Protein AF-A0A7S3MY25-F1 (afdb_monomer)

pLDDT: mean 78.66, std 10.84, range [49.53, 95.88]

Organism: NCBI:txid197538

Nearest PDB structures (foldseek):
  6grj-assembly1_D  TM=5.561E-01  e=9.122E+00  Aeromonas hydrophila

Secondary structure (DSSP, 8-state):
-----PPPP---------HHHHHHHHHHHHHHHHHHHHHHHHHHHHHHHHHHHHSHHHHHHHHHHHHH-S---TT---HHHHHHHHHHHHHHHHHHHHHHHHHHHHHHHHHHHHS--HHHHHHHHHHHHHHHHHHHHHHHHHHHHHHHHHHHHHHHHHHHHHHT-------

Structure (mmCIF, N/CA/C/O backbone):
data_AF-A0A7S3MY25-F1
#
_entry.id   AF-A0A7S3MY25-F1
#
loop_
_atom_site.group_PDB
_atom_site.id
_atom_site.type_symbol
_atom_site.label_atom_id
_atom_site.label_alt_id
_atom_site.label_comp_id
_atom_site.label_asym_id
_atom_site.label_entity_id
_atom_site.label_seq_id
_atom_site.pdbx_PDB_ins_code
_atom_site.Cartn_x
_atom_site.Cartn_y
_atom_site.Cartn_z
_atom_site.occupancy
_atom_site.B_iso_or_equiv
_atom_site.auth_seq_id
_atom_site.auth_comp_id
_atom_site.auth_asym_id
_atom_site.auth_atom_id
_atom_site.pdbx_PDB_model_num
ATOM 1 N N . LEU A 1 1 ? -23.457 23.327 77.981 1.00 55.47 1 LEU A N 1
ATOM 2 C CA . LEU A 1 1 ? -22.502 23.043 76.883 1.00 55.47 1 LEU A CA 1
ATOM 3 C C . LEU A 1 1 ? -23.203 22.212 75.812 1.00 55.47 1 LEU A C 1
ATOM 5 O O . LEU A 1 1 ? -23.581 21.081 76.081 1.00 55.47 1 LEU A O 1
ATOM 9 N N . LYS A 1 2 ? -23.469 22.800 74.640 1.00 55.97 2 LYS A N 1
ATOM 10 C CA . LYS A 1 2 ? -24.197 22.163 73.530 1.00 55.97 2 LYS A CA 1
ATOM 11 C C . LYS A 1 2 ? -23.159 21.516 72.607 1.00 55.97 2 LYS A C 1
ATOM 13 O O . LYS A 1 2 ? -22.484 22.216 71.861 1.00 55.97 2 LYS A O 1
ATOM 18 N N . ILE A 1 3 ? -22.964 20.204 72.735 1.00 57.56 3 ILE A N 1
ATOM 19 C CA . ILE A 1 3 ? -21.994 19.449 71.930 1.00 57.56 3 ILE A CA 1
ATOM 20 C C . ILE A 1 3 ? -22.567 19.323 70.515 1.00 57.56 3 ILE A C 1
ATOM 22 O O . ILE A 1 3 ? -23.496 18.551 70.276 1.00 57.56 3 ILE A O 1
ATOM 26 N N . SER A 1 4 ? -22.052 20.140 69.596 1.00 62.38 4 SER A N 1
ATOM 27 C CA . SER A 1 4 ? -22.399 20.105 68.175 1.00 62.38 4 SER A CA 1
ATOM 28 C C . SER A 1 4 ? -21.854 18.812 67.563 1.00 62.38 4 SER A C 1
ATOM 30 O O . SER A 1 4 ? -20.641 18.633 67.459 1.00 62.38 4 SER A O 1
ATOM 32 N N . ARG A 1 5 ? -22.741 17.871 67.215 1.00 64.31 5 ARG A N 1
ATOM 33 C CA . ARG A 1 5 ? -22.370 16.635 66.512 1.00 64.31 5 ARG A CA 1
ATOM 34 C C . ARG A 1 5 ? -22.090 16.982 65.051 1.00 64.31 5 ARG A C 1
ATOM 36 O O . ARG A 1 5 ? -23.016 17.320 64.319 1.00 64.31 5 ARG A O 1
ATOM 43 N N . MET A 1 6 ? -2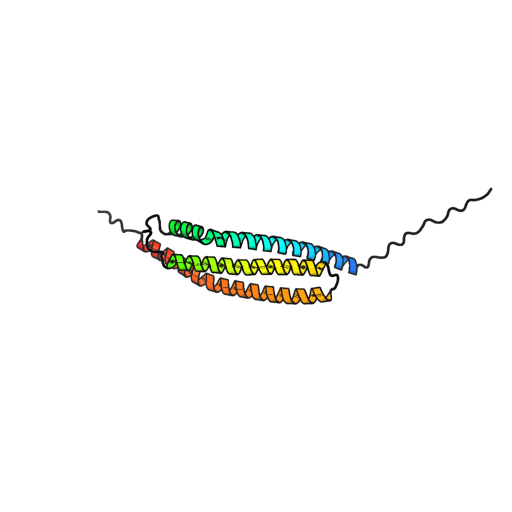0.825 16.912 64.640 1.00 67.38 6 MET A N 1
ATOM 44 C CA . MET A 1 6 ? -20.468 16.990 63.223 1.00 67.38 6 MET A CA 1
ATOM 45 C C . MET A 1 6 ? -21.064 15.790 62.468 1.00 67.38 6 MET A C 1
ATOM 47 O O . MET A 1 6 ? -21.028 14.673 62.994 1.00 67.38 6 MET A O 1
ATOM 51 N N . PRO A 1 7 ? -21.615 15.993 61.257 1.00 74.50 7 PRO A N 1
ATOM 52 C CA . PRO A 1 7 ? -22.073 14.891 60.424 1.00 74.50 7 PRO A CA 1
ATOM 53 C C . PRO A 1 7 ? -20.878 14.022 59.996 1.00 74.50 7 PRO A C 1
ATOM 55 O O . PRO A 1 7 ? -19.785 14.550 59.771 1.00 74.50 7 PRO A O 1
ATOM 58 N N . PRO A 1 8 ? -21.059 12.694 59.892 1.00 74.75 8 PRO A N 1
ATOM 59 C CA . PRO A 1 8 ? -19.992 11.804 59.464 1.00 74.75 8 PRO A CA 1
ATOM 60 C C . PRO A 1 8 ? -19.563 12.128 58.022 1.00 74.75 8 PRO A C 1
ATOM 62 O O . PRO A 1 8 ? -20.404 12.507 57.201 1.00 74.75 8 PRO A O 1
ATOM 65 N N . PRO A 1 9 ? -18.266 11.983 57.697 1.00 72.06 9 PRO A N 1
ATOM 66 C CA . PRO A 1 9 ? -17.758 12.242 56.358 1.00 72.06 9 PRO A CA 1
ATOM 67 C C . PRO A 1 9 ? -18.417 11.295 55.352 1.00 72.06 9 PRO A C 1
ATOM 69 O O . PRO A 1 9 ? -18.519 10.089 55.583 1.00 72.06 9 PRO A O 1
ATOM 72 N N . ALA A 1 10 ? -18.872 11.853 54.230 1.00 72.25 10 ALA A N 1
ATOM 73 C CA . ALA A 1 10 ? -19.463 11.089 53.143 1.00 72.25 10 ALA A CA 1
ATOM 74 C C . ALA A 1 10 ? -18.432 10.092 52.590 1.00 72.25 10 ALA A C 1
ATOM 76 O O . ALA A 1 10 ? -17.420 10.478 52.004 1.00 72.25 10 ALA A O 1
ATOM 77 N N . VAL A 1 11 ? -18.689 8.799 52.787 1.00 70.12 11 VAL A N 1
ATOM 78 C CA . VAL A 1 11 ? -17.883 7.722 52.210 1.00 70.12 11 VAL A CA 1
ATOM 79 C C . VAL A 1 11 ? -18.179 7.679 50.713 1.00 70.12 11 VAL A C 1
ATOM 81 O O . VAL A 1 11 ? -19.244 7.233 50.289 1.00 70.12 11 VAL A O 1
ATOM 84 N N . ILE A 1 12 ? -17.247 8.184 49.903 1.00 70.12 12 ILE A N 1
ATOM 85 C CA . ILE A 1 12 ? -17.321 8.118 48.442 1.00 70.12 12 ILE A CA 1
ATOM 86 C C . ILE A 1 12 ? -17.118 6.652 48.037 1.00 70.12 12 ILE A C 1
ATOM 88 O O . ILE A 1 12 ? -15.995 6.150 48.005 1.00 70.12 12 ILE A O 1
ATOM 92 N N . PHE A 1 13 ? -18.214 5.949 47.747 1.00 64.00 13 PHE A N 1
ATOM 93 C CA . PHE A 1 13 ? -18.180 4.619 47.142 1.00 64.00 13 PHE A CA 1
ATOM 94 C C . PHE A 1 13 ? -17.670 4.744 45.703 1.00 64.00 13 PHE A C 1
ATOM 96 O O . PHE A 1 13 ? -18.424 5.061 44.783 1.00 64.00 13 PHE A O 1
ATOM 103 N N . LEU A 1 14 ? -16.374 4.505 45.498 1.00 68.56 14 LEU A N 1
ATOM 104 C CA . LEU A 1 14 ? -15.846 4.265 44.160 1.00 68.56 14 LEU A CA 1
ATOM 105 C C . LEU A 1 14 ? -16.399 2.914 43.679 1.00 68.56 14 LEU A C 1
ATOM 107 O O . LEU A 1 14 ? -16.146 1.899 44.335 1.00 68.56 14 LEU A O 1
ATOM 111 N N . PRO A 1 15 ? -17.164 2.868 42.572 1.00 70.44 15 PRO A N 1
ATOM 112 C CA . PRO A 1 15 ? -17.660 1.607 42.045 1.00 70.44 15 PRO A CA 1
ATOM 113 C C . PRO A 1 15 ? -16.462 0.716 41.714 1.00 70.44 15 PRO A C 1
ATOM 115 O O . PRO A 1 15 ? -15.532 1.140 41.025 1.00 70.44 15 PRO A O 1
ATOM 118 N N . ALA A 1 16 ? -16.471 -0.513 42.232 1.00 72.19 16 ALA A N 1
ATOM 119 C CA . ALA A 1 16 ? -15.435 -1.492 41.949 1.00 72.19 16 ALA A CA 1
ATOM 120 C C . ALA A 1 16 ? -15.381 -1.734 40.432 1.00 72.19 16 ALA A C 1
ATOM 122 O O . ALA A 1 16 ? -16.297 -2.310 39.847 1.00 72.19 16 ALA A O 1
ATOM 123 N N . VAL A 1 17 ? -14.322 -1.249 39.784 1.00 70.31 17 VAL A N 1
ATOM 124 C CA . VAL A 1 17 ? -14.098 -1.465 38.353 1.00 70.31 17 VAL A CA 1
ATOM 125 C C . VAL A 1 17 ? -13.752 -2.935 38.155 1.00 70.31 17 VAL A C 1
ATOM 127 O O . VAL A 1 17 ? -12.708 -3.396 38.618 1.00 70.31 17 VAL A O 1
ATOM 130 N N . ASP A 1 18 ? -14.622 -3.673 37.464 1.00 80.38 18 ASP A N 1
ATOM 131 C CA . ASP A 1 18 ? -14.387 -5.080 37.149 1.00 80.38 18 ASP A CA 1
ATOM 132 C C . ASP A 1 18 ? -13.068 -5.211 36.348 1.00 80.38 18 ASP A C 1
ATOM 134 O O . ASP A 1 18 ? -12.905 -4.562 35.303 1.00 80.38 18 ASP A O 1
ATOM 138 N N . PRO A 1 19 ? -12.098 -6.036 36.787 1.00 78.19 19 PRO A N 1
ATOM 139 C CA . PRO A 1 19 ? -10.832 -6.235 36.079 1.00 78.19 19 PRO A CA 1
ATOM 140 C C . PRO A 1 19 ? -11.012 -6.695 34.622 1.00 78.19 19 PRO A C 1
ATOM 142 O O . PRO A 1 19 ? -10.119 -6.481 33.793 1.00 78.19 19 PRO A O 1
ATOM 145 N N . ARG A 1 20 ? -12.158 -7.293 34.266 1.00 78.19 20 ARG A N 1
ATOM 146 C CA . ARG A 1 20 ? -12.494 -7.641 32.876 1.00 78.19 20 ARG A CA 1
ATOM 147 C C . ARG A 1 20 ? -12.680 -6.401 32.007 1.00 78.19 20 ARG A C 1
ATOM 149 O O . ARG A 1 20 ? -12.229 -6.388 30.864 1.00 78.19 20 ARG A O 1
ATOM 156 N N . GLN A 1 21 ? -13.275 -5.347 32.553 1.00 79.44 21 GLN A N 1
ATOM 157 C CA . GLN A 1 21 ? -13.568 -4.109 31.836 1.00 79.44 21 GLN A CA 1
ATOM 158 C C . GLN A 1 21 ? -12.282 -3.346 31.501 1.00 79.44 21 GLN A C 1
ATOM 160 O O . GLN A 1 21 ? -12.075 -2.953 30.355 1.00 79.44 21 GLN A O 1
ATOM 165 N N . LYS A 1 22 ? -11.324 -3.316 32.438 1.00 80.25 22 LYS A N 1
ATOM 166 C CA . LYS A 1 22 ? -9.986 -2.737 32.222 1.00 80.25 22 LYS A CA 1
ATOM 167 C C . LYS A 1 22 ? -9.221 -3.404 31.065 1.00 80.25 22 LYS A C 1
ATOM 169 O O . LYS A 1 22 ? -8.538 -2.724 30.293 1.00 80.25 22 LYS A O 1
ATOM 174 N N . LYS A 1 23 ? -9.348 -4.729 30.897 1.00 81.12 23 LYS A N 1
ATOM 175 C CA . LYS A 1 23 ? -8.756 -5.455 29.753 1.00 81.12 23 LYS A CA 1
ATOM 176 C C . LYS A 1 23 ? -9.429 -5.081 28.428 1.00 81.12 23 LYS A C 1
ATOM 178 O O . LYS A 1 23 ? -8.733 -4.895 27.430 1.00 81.12 23 LYS A O 1
ATOM 183 N N . VAL A 1 24 ? -10.756 -4.936 28.423 1.00 78.94 24 VAL A N 1
ATOM 184 C CA . VAL A 1 24 ? -11.529 -4.523 27.239 1.00 78.94 24 VAL A CA 1
ATOM 185 C C . VAL A 1 24 ? -11.165 -3.100 26.810 1.00 78.94 24 VAL A C 1
ATOM 187 O O . VAL A 1 24 ? -10.926 -2.872 25.625 1.00 78.94 24 VAL A O 1
ATOM 190 N N . ASP A 1 25 ? -11.028 -2.167 27.752 1.00 81.56 25 ASP A N 1
ATOM 191 C CA . ASP A 1 25 ? -10.670 -0.772 27.461 1.00 81.56 25 ASP A CA 1
ATOM 192 C C . ASP A 1 25 ? -9.244 -0.644 26.902 1.00 81.56 25 ASP A C 1
ATOM 194 O O . ASP A 1 25 ? -8.990 0.108 25.953 1.00 81.56 25 ASP A O 1
ATOM 198 N N . THR A 1 26 ? -8.313 -1.452 27.421 1.00 83.25 26 THR A N 1
ATOM 199 C CA . THR A 1 26 ? -6.940 -1.527 26.897 1.00 83.25 26 THR A CA 1
ATOM 200 C C . THR A 1 26 ? -6.928 -2.055 25.458 1.00 83.25 26 THR A C 1
ATOM 202 O O . THR A 1 26 ? -6.265 -1.486 24.588 1.00 83.25 26 THR A O 1
ATOM 205 N N . ALA A 1 27 ? -7.690 -3.118 25.176 1.00 80.19 27 ALA A N 1
ATOM 206 C CA . ALA A 1 27 ? -7.803 -3.684 23.833 1.00 80.19 27 ALA A CA 1
ATOM 207 C C . ALA A 1 27 ? -8.471 -2.712 22.845 1.00 80.19 27 ALA A C 1
ATOM 209 O O . ALA A 1 27 ? -7.998 -2.563 21.718 1.00 80.19 27 ALA A O 1
ATOM 210 N N . ALA A 1 28 ? -9.519 -2.001 23.271 1.00 82.19 28 ALA A N 1
ATOM 211 C CA . ALA A 1 28 ? -10.189 -0.988 22.459 1.00 82.19 28 ALA A CA 1
ATOM 212 C C . ALA A 1 28 ? -9.244 0.165 22.092 1.00 82.19 28 ALA A C 1
ATOM 214 O O . ALA A 1 28 ? -9.229 0.614 20.949 1.00 82.19 28 ALA A O 1
ATOM 215 N N . THR A 1 29 ? -8.409 0.612 23.031 1.00 85.62 29 THR A N 1
ATOM 216 C CA . THR A 1 29 ? -7.437 1.690 22.792 1.00 85.62 29 THR A CA 1
ATOM 217 C C . THR A 1 29 ? -6.374 1.277 21.774 1.00 85.62 29 THR A C 1
ATOM 219 O O . THR A 1 29 ? -6.083 2.030 20.844 1.00 85.62 29 THR A O 1
ATOM 222 N N . ARG A 1 30 ? -5.849 0.048 21.886 1.00 86.12 30 ARG A N 1
ATOM 223 C CA . ARG A 1 30 ? -4.916 -0.512 20.893 1.00 86.12 30 ARG A CA 1
ATOM 224 C C . ARG A 1 30 ? -5.557 -0.602 19.511 1.00 86.12 30 ARG A C 1
ATOM 226 O O . ARG A 1 30 ? -4.946 -0.176 18.538 1.00 86.12 30 ARG A O 1
ATOM 233 N N . LEU A 1 31 ? -6.804 -1.072 19.439 1.00 82.38 31 LEU A N 1
ATOM 234 C CA . LEU A 1 31 ? -7.549 -1.168 18.184 1.00 82.38 31 LEU A CA 1
ATOM 235 C C . LEU A 1 31 ? -7.711 0.201 17.502 1.00 82.38 31 LEU A C 1
ATOM 237 O O . LEU A 1 31 ? -7.538 0.290 16.288 1.00 82.38 31 LEU A O 1
ATOM 241 N N . LYS A 1 32 ? -7.997 1.266 18.265 1.00 86.00 32 LYS A N 1
ATOM 242 C CA . LYS A 1 32 ? -8.073 2.639 17.735 1.00 86.00 32 LYS A CA 1
ATOM 243 C C . LYS A 1 32 ? -6.741 3.089 17.152 1.00 86.00 32 LYS A C 1
ATOM 245 O O . LYS A 1 32 ? -6.717 3.567 16.025 1.00 86.00 32 LYS A O 1
ATOM 250 N N .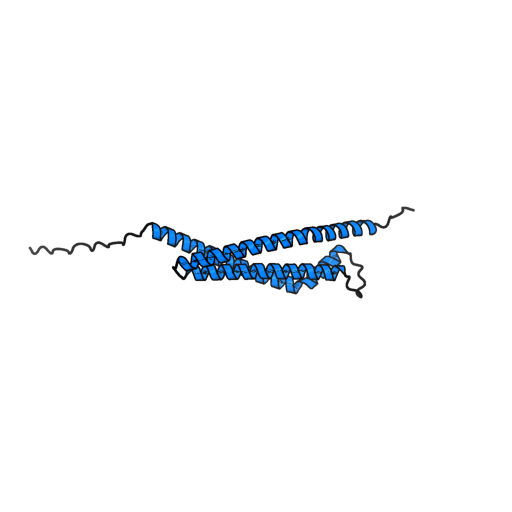 CYS A 1 33 ? -5.650 2.897 17.892 1.00 91.06 33 CYS A N 1
ATOM 251 C CA . CYS A 1 33 ? -4.316 3.274 17.432 1.00 91.06 33 CYS A CA 1
ATOM 252 C C . CYS A 1 33 ? -3.960 2.551 16.122 1.00 91.06 33 CYS A C 1
ATOM 254 O O . CYS A 1 33 ? -3.665 3.197 15.122 1.00 91.06 33 CYS A O 1
ATOM 256 N N . THR A 1 34 ? -4.119 1.224 16.075 1.00 88.50 34 THR A N 1
ATOM 257 C CA . THR A 1 34 ? -3.841 0.430 14.867 1.00 88.50 34 THR A CA 1
ATOM 258 C C . THR A 1 34 ? -4.728 0.827 13.687 1.00 88.50 34 THR A C 1
ATOM 260 O O . THR A 1 34 ? -4.251 0.905 12.560 1.00 88.50 34 THR A O 1
ATOM 263 N N . SER A 1 35 ? -6.012 1.103 13.927 1.00 89.81 35 SER A N 1
ATOM 264 C CA . SER A 1 35 ? -6.952 1.549 12.894 1.00 89.81 35 SER A CA 1
ATOM 265 C C . SER A 1 35 ? -6.553 2.898 12.288 1.00 89.81 35 SER A C 1
ATOM 267 O 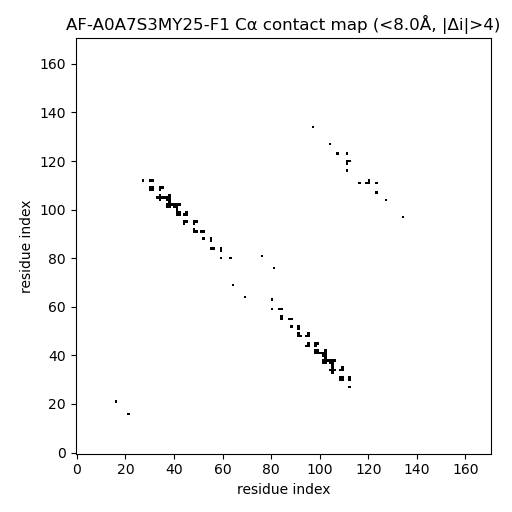O . SER A 1 35 ? -6.628 3.063 11.068 1.00 89.81 35 SER A O 1
ATOM 269 N N . ILE A 1 36 ? -6.081 3.833 13.115 1.00 92.06 36 ILE A N 1
ATOM 270 C CA . ILE A 1 36 ? -5.557 5.126 12.661 1.00 92.06 36 ILE A CA 1
ATOM 271 C C . ILE A 1 36 ? -4.314 4.917 11.811 1.00 92.06 36 ILE A C 1
ATOM 273 O O . ILE A 1 36 ? -4.270 5.404 10.684 1.00 92.06 36 ILE A O 1
ATOM 277 N N . THR A 1 37 ? -3.345 4.147 12.307 1.00 92.81 37 THR A N 1
ATOM 278 C CA . THR A 1 37 ? -2.109 3.859 11.573 1.00 92.81 37 THR A CA 1
ATOM 279 C C . THR A 1 37 ? -2.400 3.209 10.222 1.00 92.81 37 THR A C 1
ATOM 281 O O . THR A 1 37 ? -1.852 3.653 9.218 1.00 92.81 37 THR A O 1
ATOM 284 N N . LEU A 1 38 ? -3.310 2.225 10.162 1.00 89.50 38 LEU A N 1
ATOM 285 C CA . LEU A 1 38 ? -3.714 1.600 8.896 1.00 89.50 38 LEU A CA 1
ATOM 286 C C . LEU A 1 38 ? -4.340 2.606 7.928 1.00 89.50 38 LEU A C 1
ATOM 288 O O . LEU A 1 38 ? -4.069 2.554 6.733 1.00 89.50 38 LEU A O 1
ATOM 292 N N . THR A 1 39 ? -5.175 3.513 8.438 1.00 92.94 39 THR A N 1
ATOM 293 C CA . THR A 1 39 ? -5.842 4.524 7.610 1.00 92.94 39 THR A CA 1
ATOM 294 C C . THR A 1 39 ? -4.829 5.513 7.040 1.00 92.94 39 THR A C 1
ATOM 296 O O . THR A 1 39 ? -4.848 5.772 5.841 1.00 92.94 39 THR A O 1
ATOM 299 N N . VAL A 1 40 ? -3.917 6.026 7.873 1.00 94.44 40 VAL A N 1
ATOM 300 C CA . VAL A 1 40 ? -2.870 6.970 7.450 1.00 94.44 40 VAL A CA 1
ATOM 301 C C . VAL A 1 40 ? -1.927 6.314 6.445 1.00 94.44 40 VAL A C 1
ATOM 303 O O . VAL A 1 40 ? -1.658 6.890 5.395 1.00 94.44 40 VAL A O 1
ATOM 306 N N . PHE A 1 41 ? -1.472 5.092 6.725 1.00 92.38 41 PHE A N 1
ATOM 307 C CA . PHE A 1 41 ? -0.567 4.367 5.837 1.00 92.38 41 PHE A CA 1
ATOM 308 C C . PHE A 1 41 ? -1.235 4.004 4.506 1.00 92.38 41 PHE A C 1
ATOM 310 O O . PHE A 1 41 ? -0.643 4.182 3.445 1.00 92.38 41 PHE A O 1
ATOM 317 N N . GLY A 1 42 ? -2.492 3.556 4.546 1.00 92.19 42 GLY A N 1
ATOM 318 C CA . GLY A 1 42 ? -3.270 3.281 3.341 1.00 92.19 42 GLY A CA 1
ATOM 319 C C . GLY A 1 42 ? -3.480 4.536 2.491 1.00 92.19 42 GLY A C 1
ATOM 320 O O . GLY A 1 42 ? -3.326 4.483 1.274 1.00 92.19 42 GLY A O 1
ATOM 321 N N . PHE A 1 43 ? -3.755 5.683 3.119 1.00 94.81 43 PHE A N 1
ATOM 322 C CA . PHE A 1 43 ? -3.914 6.952 2.408 1.00 94.81 43 PHE A CA 1
ATOM 323 C C . PHE A 1 43 ? -2.596 7.432 1.791 1.00 94.81 43 PHE A C 1
ATOM 325 O O . PHE A 1 43 ? -2.575 7.846 0.636 1.00 94.81 43 PHE A O 1
ATOM 332 N N . PHE A 1 44 ? -1.486 7.310 2.521 1.00 95.56 44 PHE A N 1
ATOM 333 C CA . PHE A 1 44 ? -0.154 7.592 1.987 1.00 95.56 44 PHE A CA 1
ATOM 334 C C . PHE A 1 44 ? 0.154 6.716 0.764 1.00 95.56 44 PHE A C 1
ATOM 336 O O . PHE A 1 44 ? 0.570 7.231 -0.271 1.00 95.56 44 PHE A O 1
ATOM 343 N N . GLY A 1 45 ? -0.141 5.415 0.839 1.00 92.25 45 GLY A N 1
ATOM 344 C CA . GLY A 1 45 ? -0.005 4.497 -0.292 1.00 92.25 45 GLY A CA 1
ATOM 345 C C . GLY A 1 45 ? -0.862 4.896 -1.498 1.00 92.25 45 GLY A C 1
ATOM 346 O O . GLY A 1 45 ? -0.368 4.877 -2.623 1.00 92.25 45 GLY A O 1
ATOM 347 N N . LEU A 1 46 ? -2.109 5.333 -1.284 1.00 94.44 46 LEU A N 1
ATOM 348 C CA . LEU A 1 46 ? -2.970 5.847 -2.359 1.00 94.44 46 LEU A CA 1
ATOM 349 C C . LEU A 1 46 ? -2.366 7.083 -3.036 1.00 94.44 46 LEU A C 1
ATOM 351 O O . LEU A 1 46 ? -2.343 7.154 -4.261 1.00 94.44 46 LEU A O 1
ATOM 355 N N . VAL A 1 47 ? -1.851 8.039 -2.259 1.00 95.88 47 VAL A N 1
ATOM 356 C CA . VAL A 1 47 ? -1.232 9.255 -2.809 1.00 95.88 47 VAL A CA 1
ATOM 357 C C . VAL A 1 47 ? 0.010 8.903 -3.623 1.00 95.88 47 VAL A C 1
ATOM 359 O O . VAL A 1 47 ? 0.112 9.307 -4.778 1.00 95.88 47 VAL A O 1
ATOM 362 N N . VAL A 1 48 ? 0.919 8.101 -3.064 1.00 94.12 48 VAL A N 1
ATOM 363 C CA . VAL A 1 48 ? 2.163 7.706 -3.741 1.00 94.12 48 VAL A CA 1
ATOM 364 C C . VAL A 1 48 ? 1.873 6.933 -5.027 1.00 94.12 48 VAL A C 1
ATOM 366 O O . VAL A 1 48 ? 2.428 7.258 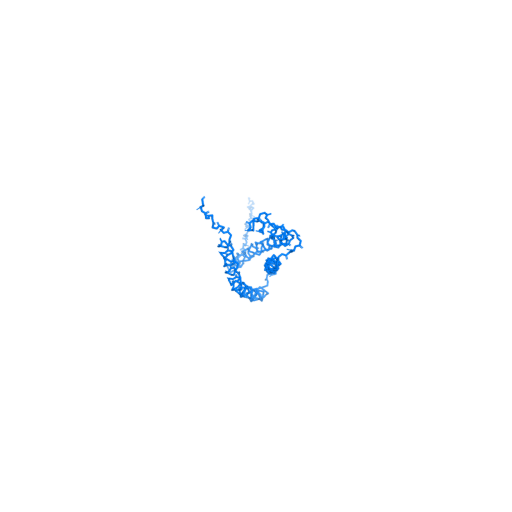-6.070 1.00 94.12 48 VAL A O 1
ATOM 369 N N . THR A 1 49 ? 0.970 5.951 -4.989 1.00 93.56 49 THR A N 1
ATOM 370 C CA . THR A 1 49 ? 0.611 5.164 -6.183 1.00 93.56 49 THR A CA 1
ATOM 371 C C . THR A 1 49 ? -0.065 6.007 -7.256 1.00 93.56 49 THR A C 1
ATOM 373 O O . THR A 1 49 ? 0.211 5.817 -8.438 1.00 93.56 49 THR A O 1
ATOM 376 N N . THR A 1 50 ? -0.894 6.976 -6.863 1.00 92.69 50 THR A N 1
ATOM 377 C CA . THR A 1 50 ? -1.512 7.916 -7.806 1.00 92.69 50 THR A CA 1
ATOM 378 C C . THR A 1 50 ? -0.457 8.805 -8.459 1.00 92.69 50 THR A C 1
ATOM 380 O O . THR A 1 50 ? -0.468 8.949 -9.676 1.00 92.69 50 THR A O 1
ATOM 383 N N . LEU A 1 51 ? 0.491 9.348 -7.684 1.00 94.12 51 LEU A N 1
ATOM 384 C CA . LEU A 1 51 ? 1.590 10.153 -8.225 1.00 94.12 51 LEU A CA 1
ATOM 385 C C . LEU A 1 51 ? 2.451 9.336 -9.195 1.00 94.12 51 LEU A C 1
ATOM 387 O O . LEU A 1 51 ? 2.663 9.770 -10.322 1.00 94.12 51 LEU A O 1
ATOM 391 N N . ILE A 1 52 ? 2.871 8.127 -8.812 1.00 90.38 52 ILE A N 1
ATOM 392 C CA . ILE A 1 52 ? 3.647 7.243 -9.697 1.00 90.38 52 ILE A CA 1
ATOM 393 C C . ILE A 1 52 ? 2.860 6.931 -10.976 1.00 90.38 52 ILE A C 1
ATOM 395 O O . ILE A 1 52 ? 3.431 6.974 -12.063 1.00 90.38 52 ILE A O 1
ATOM 399 N N . SER A 1 53 ? 1.550 6.683 -10.879 1.00 90.56 53 SER A N 1
ATOM 400 C CA . SER A 1 53 ? 0.702 6.424 -12.048 1.00 90.56 53 SER A CA 1
ATOM 401 C C . SER A 1 53 ? 0.609 7.618 -13.006 1.00 90.56 53 SER A C 1
ATOM 403 O O . SER A 1 53 ? 0.420 7.404 -14.203 1.00 90.56 53 SER A O 1
ATOM 405 N N . LEU A 1 54 ? 0.711 8.855 -12.508 1.00 92.38 54 LEU A N 1
ATOM 406 C CA . LEU A 1 54 ? 0.720 10.064 -13.338 1.00 92.38 54 LEU A CA 1
ATOM 407 C C . LEU A 1 54 ? 2.079 10.261 -14.020 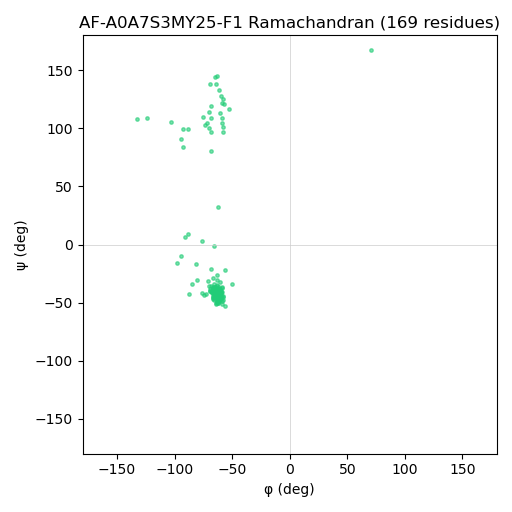1.00 92.38 54 LEU A C 1
ATOM 409 O O . LEU A 1 54 ? 2.125 10.542 -15.214 1.00 92.38 54 LEU A O 1
ATOM 413 N N . PHE A 1 55 ? 3.171 10.032 -13.289 1.00 92.88 55 PHE A N 1
ATOM 414 C CA . PHE A 1 55 ? 4.543 10.188 -13.787 1.00 92.88 55 PHE A CA 1
ATOM 415 C C . PHE A 1 55 ? 5.109 8.926 -14.456 1.00 92.88 55 PHE A C 1
ATOM 417 O O . PHE A 1 55 ? 6.290 8.875 -14.781 1.00 92.88 55 PHE A O 1
ATOM 424 N N . THR A 1 56 ? 4.291 7.893 -14.697 1.00 89.81 56 THR A N 1
ATOM 425 C CA . THR A 1 56 ? 4.775 6.616 -15.254 1.00 89.81 56 THR A CA 1
ATOM 426 C C . THR A 1 56 ? 5.458 6.802 -16.610 1.00 89.81 56 THR A C 1
ATOM 428 O O . THR A 1 56 ? 6.456 6.143 -16.870 1.00 89.81 56 THR A O 1
ATOM 431 N N . ARG A 1 57 ? 4.959 7.713 -17.457 1.00 86.06 57 ARG A N 1
ATOM 432 C CA . ARG A 1 57 ? 5.574 7.997 -18.764 1.00 86.06 57 ARG A CA 1
ATOM 433 C C . ARG A 1 57 ? 6.983 8.570 -18.627 1.00 86.06 57 ARG A C 1
ATOM 435 O O . ARG A 1 57 ? 7.901 8.030 -19.224 1.00 86.06 57 ARG A O 1
ATOM 442 N N . GLU A 1 58 ? 7.153 9.587 -17.785 1.00 89.50 58 GLU A N 1
ATOM 443 C CA . GLU A 1 58 ? 8.464 10.203 -17.537 1.00 89.50 58 GLU A CA 1
ATOM 444 C C . GLU A 1 58 ? 9.453 9.199 -16.927 1.00 89.50 58 GLU A C 1
ATOM 446 O O . GLU A 1 58 ? 10.623 9.171 -17.291 1.00 89.50 58 GLU A O 1
ATOM 451 N N . ILE A 1 59 ? 8.984 8.324 -16.029 1.00 87.12 59 ILE A N 1
ATOM 452 C CA . ILE A 1 59 ? 9.824 7.276 -15.432 1.00 87.12 59 ILE A CA 1
ATOM 453 C C . ILE A 1 59 ? 10.294 6.275 -16.492 1.00 87.12 59 ILE A C 1
ATOM 455 O O . ILE A 1 59 ? 11.461 5.890 -16.478 1.00 87.12 59 ILE A O 1
ATOM 459 N N . VAL A 1 60 ? 9.404 5.847 -17.393 1.00 86.62 60 VAL A N 1
ATOM 460 C CA . VAL A 1 60 ? 9.747 4.918 -18.480 1.00 86.62 60 VAL A CA 1
ATOM 461 C C . VAL A 1 60 ? 10.756 5.554 -19.432 1.00 86.62 60 VAL A C 1
ATOM 463 O O . VAL A 1 60 ? 11.746 4.911 -19.757 1.00 86.62 60 VAL A O 1
ATOM 466 N N . GLU A 1 61 ? 10.573 6.823 -19.792 1.00 85.19 61 GLU A N 1
ATOM 467 C CA . GLU A 1 61 ? 11.497 7.563 -20.658 1.00 85.19 61 GLU A CA 1
ATOM 468 C C . GLU A 1 61 ? 12.893 7.710 -20.023 1.00 85.19 61 GLU A C 1
ATOM 470 O O . GLU A 1 61 ? 13.916 7.434 -20.654 1.00 85.19 61 GLU A O 1
ATOM 475 N N . VAL A 1 62 ? 12.959 8.070 -18.736 1.00 86.12 62 VAL A N 1
ATOM 476 C CA . VAL A 1 62 ? 14.227 8.149 -17.988 1.00 86.12 62 VAL A CA 1
ATOM 477 C C . VAL A 1 62 ? 14.899 6.776 -17.885 1.00 86.12 62 VAL A C 1
ATOM 479 O O . VAL A 1 62 ? 16.124 6.676 -17.936 1.00 86.12 62 VAL A O 1
ATOM 482 N N . PHE A 1 63 ? 14.119 5.704 -17.749 1.00 83.56 63 PHE A N 1
ATOM 483 C CA . PHE A 1 63 ? 14.662 4.352 -17.677 1.00 83.56 63 PHE A CA 1
ATOM 484 C C . PHE A 1 63 ? 15.177 3.870 -19.037 1.00 83.56 63 PHE A C 1
ATOM 486 O O . PHE A 1 63 ? 16.268 3.308 -19.110 1.00 83.56 63 PHE A O 1
ATOM 493 N N . ASP A 1 64 ? 14.439 4.125 -20.117 1.00 82.19 64 ASP A N 1
ATOM 494 C CA . ASP A 1 64 ? 14.834 3.741 -21.473 1.00 82.19 64 ASP A CA 1
ATOM 495 C C . ASP A 1 64 ? 16.109 4.476 -21.909 1.00 82.19 64 ASP A C 1
ATOM 497 O O . ASP A 1 64 ? 17.070 3.848 -22.359 1.00 82.19 64 ASP A O 1
ATOM 501 N N . THR A 1 65 ? 16.185 5.786 -21.645 1.00 82.25 65 THR A N 1
ATOM 502 C CA . THR A 1 65 ? 17.389 6.595 -21.909 1.00 82.25 65 THR A CA 1
ATOM 503 C C . THR A 1 65 ? 18.601 6.148 -21.090 1.00 82.25 65 THR A C 1
ATOM 505 O O . THR A 1 65 ? 19.726 6.181 -21.594 1.00 82.25 65 THR A O 1
ATOM 508 N N . ALA A 1 66 ? 18.400 5.694 -19.849 1.00 80.75 66 ALA A N 1
ATOM 509 C CA . ALA A 1 66 ? 19.472 5.150 -19.018 1.00 80.75 66 ALA A CA 1
ATOM 510 C C . ALA A 1 66 ? 19.976 3.780 -19.507 1.00 80.75 66 ALA A C 1
ATOM 512 O O . ALA A 1 66 ? 21.154 3.474 -19.330 1.00 80.75 66 ALA A O 1
ATOM 513 N N . VAL A 1 67 ? 19.105 2.960 -20.105 1.00 77.06 67 VAL A N 1
ATOM 514 C CA . VAL A 1 67 ? 19.433 1.592 -20.538 1.00 77.06 67 VAL A CA 1
ATOM 515 C C . VAL A 1 67 ? 20.027 1.549 -21.946 1.00 77.06 67 VAL A C 1
ATOM 517 O O . VAL A 1 67 ? 20.991 0.817 -22.160 1.00 77.06 67 VAL A O 1
ATOM 520 N N . LYS A 1 68 ? 19.485 2.305 -22.907 1.00 74.75 68 LYS A N 1
ATOM 521 C CA . LYS A 1 68 ? 19.877 2.195 -24.326 1.00 74.75 68 LYS A CA 1
ATOM 522 C C . LYS A 1 68 ? 20.952 3.182 -24.779 1.00 74.75 68 LYS A C 1
ATOM 524 O O . LYS A 1 68 ? 21.503 3.021 -25.862 1.00 74.75 68 LYS A O 1
ATOM 529 N N . GLY A 1 69 ? 21.297 4.176 -23.961 1.00 67.56 69 GLY A N 1
ATOM 530 C CA . GLY A 1 69 ? 22.172 5.261 -24.403 1.00 67.56 69 GLY A CA 1
ATOM 531 C C . GLY A 1 69 ? 21.471 6.193 -25.403 1.00 67.56 69 GLY A C 1
ATOM 532 O O . GLY A 1 69 ? 20.379 5.921 -25.885 1.00 67.56 69 GLY A O 1
ATOM 533 N N . LYS A 1 70 ? 22.072 7.357 -25.670 1.00 63.97 70 LYS A N 1
ATOM 534 C CA . LYS A 1 70 ? 21.427 8.518 -26.325 1.00 63.97 70 LYS A CA 1
ATOM 535 C C . LYS A 1 70 ? 20.993 8.346 -27.793 1.00 63.97 70 LYS A C 1
ATOM 537 O O . LYS A 1 70 ? 20.462 9.302 -28.352 1.00 63.97 70 LYS A O 1
ATOM 542 N N . GLU A 1 71 ? 21.215 7.203 -28.430 1.00 59.84 71 GLU A N 1
ATOM 543 C CA . GLU A 1 71 ? 20.842 6.997 -29.834 1.00 59.84 71 GLU A CA 1
ATOM 544 C C . GLU A 1 71 ? 19.445 6.384 -29.930 1.00 59.84 71 GLU A C 1
ATOM 546 O O . GLU A 1 71 ? 19.282 5.172 -30.032 1.00 59.84 71 GLU A O 1
ATOM 551 N N . HIS A 1 72 ? 18.420 7.233 -29.880 1.00 55.44 72 HIS A N 1
ATOM 552 C CA . HIS A 1 72 ? 17.059 6.818 -30.196 1.00 55.44 72 HIS A CA 1
ATOM 553 C C . HIS A 1 72 ? 16.489 7.703 -31.307 1.00 55.44 72 HIS A C 1
ATOM 555 O O . HIS A 1 72 ? 16.180 8.875 -31.087 1.00 55.44 72 HIS A O 1
ATOM 561 N N . ASP A 1 73 ? 16.348 7.121 -32.501 1.00 59.81 73 ASP A N 1
ATOM 562 C CA . ASP A 1 73 ? 15.501 7.663 -33.562 1.00 59.81 73 ASP A CA 1
ATOM 563 C C . ASP A 1 73 ? 14.063 7.758 -33.030 1.00 59.81 73 ASP A C 1
ATOM 565 O O . ASP A 1 73 ? 13.474 6.778 -32.566 1.00 59.81 73 ASP A O 1
ATOM 569 N N . THR A 1 74 ? 13.512 8.967 -33.057 1.00 60.16 74 THR A N 1
ATOM 570 C CA . THR A 1 74 ? 12.299 9.389 -32.339 1.00 60.16 74 THR A CA 1
ATOM 571 C C . THR A 1 74 ? 10.983 8.906 -32.952 1.00 60.16 74 THR A C 1
ATOM 573 O O . THR A 1 74 ? 9.915 9.2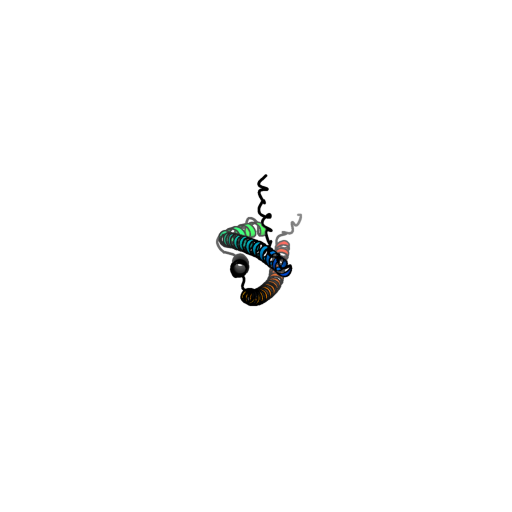59 -32.453 1.00 60.16 74 THR A O 1
ATOM 576 N N . GLU A 1 75 ? 11.016 8.114 -34.025 1.00 62.47 75 GLU A N 1
ATOM 577 C CA . GLU A 1 75 ? 9.820 7.903 -34.849 1.00 62.47 75 GLU A CA 1
ATOM 578 C C . GLU A 1 75 ? 9.050 6.608 -34.544 1.00 62.47 75 GLU A C 1
ATOM 580 O O . GLU A 1 75 ? 7.871 6.517 -34.872 1.00 62.47 75 GLU A O 1
ATOM 585 N N . ASN A 1 76 ? 9.645 5.635 -33.841 1.00 63.91 76 ASN A N 1
ATOM 586 C CA . ASN A 1 76 ? 8.967 4.378 -33.504 1.00 63.91 76 ASN A CA 1
ATOM 587 C C . ASN A 1 76 ? 9.135 4.009 -32.024 1.00 63.91 76 ASN A C 1
ATOM 589 O O . ASN A 1 76 ? 10.199 3.558 -31.600 1.00 63.91 76 ASN A O 1
ATOM 593 N N . LEU A 1 77 ? 8.046 4.138 -31.255 1.00 63.91 77 LEU A N 1
ATOM 594 C CA . LEU A 1 77 ? 7.919 3.572 -29.908 1.00 63.91 77 LEU A CA 1
ATOM 595 C C . LEU A 1 77 ? 8.252 2.077 -29.955 1.00 63.91 77 LEU A C 1
ATOM 597 O O . LEU A 1 77 ? 7.578 1.293 -30.631 1.00 63.91 77 LEU A O 1
ATOM 601 N N . SER A 1 78 ? 9.311 1.678 -29.252 1.00 75.06 78 SER A N 1
ATOM 602 C CA . SER A 1 78 ? 9.735 0.282 -29.249 1.00 75.06 78 SER A CA 1
ATOM 603 C C . SER A 1 78 ? 8.700 -0.570 -28.509 1.00 75.06 78 SER A C 1
ATOM 605 O O . SER A 1 78 ? 8.202 -0.181 -27.454 1.00 75.06 78 SER A O 1
ATOM 607 N N . ARG A 1 79 ? 8.382 -1.758 -29.038 1.00 79.44 79 ARG A N 1
ATOM 608 C CA . ARG A 1 79 ? 7.430 -2.700 -28.415 1.00 79.44 79 ARG A CA 1
ATOM 609 C C . ARG A 1 79 ? 7.741 -2.962 -26.932 1.00 79.44 79 ARG A C 1
ATOM 611 O O . ARG A 1 79 ? 6.827 -3.074 -26.125 1.00 79.44 79 ARG A O 1
ATOM 618 N N . ASN A 1 80 ? 9.024 -2.961 -26.576 1.00 75.06 80 ASN A N 1
ATOM 619 C CA . ASN A 1 80 ? 9.507 -3.157 -25.210 1.00 75.06 80 ASN A CA 1
ATOM 620 C C . ASN A 1 80 ? 9.111 -2.016 -24.253 1.00 75.06 80 ASN A C 1
ATOM 622 O O . ASN A 1 80 ? 8.867 -2.263 -23.075 1.00 75.06 80 ASN A O 1
ATOM 626 N N . GLU A 1 81 ? 9.036 -0.776 -24.742 1.00 79.12 81 GLU A N 1
ATOM 627 C CA . GLU A 1 81 ? 8.618 0.382 -23.943 1.00 79.12 81 GLU A CA 1
ATOM 628 C C . GLU A 1 81 ? 7.130 0.290 -23.588 1.00 79.12 81 GLU A C 1
ATOM 630 O O . GLU A 1 81 ? 6.731 0.551 -22.451 1.00 79.12 81 GLU A O 1
ATOM 635 N N . PHE A 1 82 ? 6.318 -0.159 -24.550 1.00 85.75 82 PHE A N 1
ATOM 636 C CA . PHE A 1 82 ? 4.899 -0.412 -24.335 1.00 85.75 82 PHE A CA 1
ATOM 637 C C . PHE A 1 82 ? 4.679 -1.514 -23.289 1.00 85.75 82 PHE A C 1
ATOM 639 O O . PHE A 1 82 ? 3.915 -1.315 -22.343 1.00 85.75 82 PHE A O 1
ATOM 646 N N . ASP A 1 83 ? 5.407 -2.630 -23.404 1.00 83.94 83 ASP A N 1
ATOM 647 C CA . ASP A 1 83 ? 5.324 -3.734 -22.443 1.00 83.94 83 ASP A CA 1
ATOM 648 C C . ASP A 1 83 ? 5.745 -3.281 -21.031 1.00 83.94 83 ASP A C 1
ATOM 650 O O . ASP A 1 83 ? 5.065 -3.580 -20.046 1.00 83.94 83 ASP A O 1
ATOM 654 N N . LEU A 1 84 ? 6.819 -2.489 -20.907 1.00 81.12 84 LEU A N 1
ATOM 655 C CA . LEU A 1 84 ? 7.268 -1.946 -19.621 1.00 81.12 84 LEU A CA 1
ATOM 656 C C . LEU A 1 84 ? 6.231 -0.996 -19.001 1.00 81.12 84 LEU A C 1
ATOM 658 O O . LEU A 1 84 ? 5.950 -1.077 -17.800 1.00 81.12 84 LEU A O 1
ATOM 662 N N . TYR A 1 85 ? 5.639 -0.118 -19.811 1.00 86.19 85 TYR A N 1
ATOM 663 C CA . TYR A 1 85 ? 4.587 0.794 -19.372 1.00 86.19 85 TYR A CA 1
ATOM 664 C C . TYR A 1 85 ? 3.367 0.033 -18.838 1.00 86.19 85 TYR A C 1
ATOM 666 O O . TYR A 1 85 ? 2.878 0.342 -17.746 1.00 86.19 85 TYR A O 1
ATOM 674 N N . ASP A 1 86 ? 2.903 -0.991 -19.557 1.00 86.75 86 ASP A N 1
ATOM 675 C CA . ASP A 1 86 ? 1.764 -1.813 -19.143 1.00 86.75 86 ASP A CA 1
ATOM 676 C C . ASP A 1 86 ? 2.038 -2.548 -17.826 1.00 86.75 86 ASP A C 1
ATOM 678 O O . ASP A 1 86 ? 1.170 -2.617 -16.949 1.00 86.75 86 ASP A O 1
ATOM 682 N N . VAL A 1 87 ? 3.266 -3.026 -17.624 1.00 84.38 87 VAL A N 1
ATOM 683 C CA . VAL A 1 87 ? 3.677 -3.679 -16.376 1.00 84.38 87 VAL A CA 1
ATOM 684 C C . VAL A 1 87 ? 3.672 -2.699 -15.208 1.00 84.38 87 VAL A C 1
ATOM 686 O O . VAL A 1 87 ? 3.101 -3.004 -14.155 1.00 84.38 87 VAL A O 1
ATOM 689 N N . ILE A 1 88 ? 4.262 -1.512 -15.374 1.00 85.25 88 ILE A N 1
ATOM 690 C CA . ILE A 1 88 ? 4.284 -0.489 -14.320 1.00 85.25 88 ILE A CA 1
ATOM 691 C C . ILE A 1 88 ? 2.859 -0.031 -14.000 1.00 85.25 88 ILE A C 1
ATOM 693 O O . ILE A 1 88 ? 2.503 0.127 -12.829 1.00 85.25 88 ILE A O 1
ATOM 697 N N . LYS A 1 89 ? 2.005 0.124 -15.012 1.00 87.00 89 LYS A N 1
ATOM 698 C CA . LYS A 1 89 ? 0.610 0.521 -14.826 1.00 87.00 89 LYS A CA 1
ATOM 699 C C . LYS A 1 89 ? -0.199 -0.548 -14.094 1.00 87.00 89 LYS A C 1
ATOM 701 O O . LYS A 1 89 ? -0.913 -0.219 -13.143 1.00 87.00 89 LYS A O 1
ATOM 706 N N . ASN A 1 90 ? -0.045 -1.819 -14.462 1.00 86.06 90 ASN A N 1
ATOM 707 C C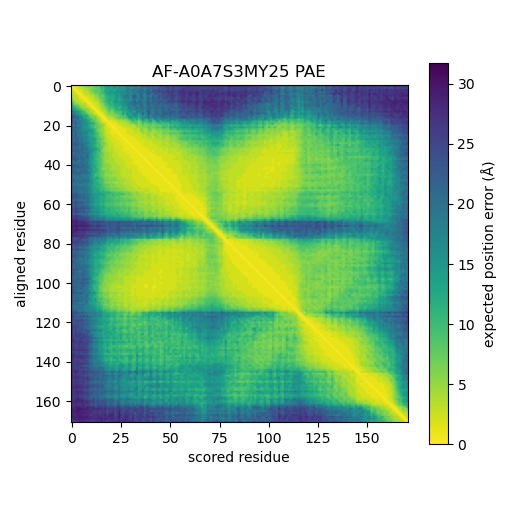A . ASN A 1 90 ? -0.673 -2.937 -13.755 1.00 86.06 90 ASN A CA 1
ATOM 708 C C . ASN A 1 90 ? -0.194 -3.027 -12.300 1.00 86.06 90 ASN A C 1
ATOM 710 O O . ASN A 1 90 ? -1.001 -3.267 -11.397 1.00 86.06 90 ASN A O 1
ATOM 714 N N . LEU A 1 91 ? 1.091 -2.760 -12.049 1.00 83.94 91 LEU A N 1
ATOM 715 C CA . LEU A 1 91 ? 1.660 -2.696 -10.704 1.00 83.94 91 LEU A CA 1
ATOM 716 C C . LEU A 1 91 ? 1.065 -1.545 -9.878 1.00 83.94 91 LEU A C 1
ATOM 718 O O . LEU A 1 91 ? 0.705 -1.733 -8.710 1.00 83.94 91 LEU A O 1
ATOM 722 N N . CYS A 1 92 ? 0.932 -0.364 -10.481 1.00 89.06 92 CYS A N 1
ATOM 723 C CA . CYS A 1 92 ? 0.302 0.786 -9.841 1.00 89.06 92 CYS A CA 1
ATOM 724 C C . CYS A 1 92 ? -1.156 0.481 -9.500 1.00 89.06 92 CYS A C 1
ATOM 726 O O . CYS A 1 92 ? -1.582 0.725 -8.371 1.00 89.06 92 CYS A O 1
ATOM 728 N N . PHE A 1 93 ? -1.901 -0.131 -10.425 1.00 87.50 93 PHE A N 1
ATOM 729 C CA . PHE A 1 93 ? -3.289 -0.521 -10.200 1.00 87.50 93 PHE A CA 1
ATOM 730 C C . PHE A 1 93 ? -3.422 -1.536 -9.060 1.00 87.50 93 PHE A C 1
ATOM 732 O O . PHE A 1 93 ? -4.244 -1.352 -8.161 1.00 87.50 93 PHE A O 1
ATOM 739 N N . SER A 1 94 ? -2.576 -2.571 -9.026 1.00 85.44 94 SER A N 1
ATOM 740 C CA . SER A 1 94 ? -2.603 -3.544 -7.932 1.00 85.44 94 SER A CA 1
ATOM 741 C C . SER A 1 94 ? -2.276 -2.910 -6.583 1.00 85.44 94 SER A C 1
ATOM 743 O O . SER A 1 94 ? -2.944 -3.191 -5.587 1.00 85.44 94 SER A O 1
ATOM 745 N N . SER A 1 95 ? -1.279 -2.022 -6.548 1.00 88.12 95 SER A N 1
ATOM 746 C CA . SER A 1 95 ? -0.907 -1.317 -5.324 1.00 88.12 95 SER A CA 1
ATOM 747 C C . SER A 1 95 ? -2.024 -0.383 -4.858 1.00 88.12 95 SER A C 1
ATOM 749 O O . SER A 1 95 ? -2.308 -0.324 -3.664 1.00 88.12 95 SER A O 1
ATOM 751 N N . LEU A 1 96 ? -2.713 0.284 -5.786 1.00 89.06 96 LEU A N 1
ATOM 752 C CA . LEU A 1 96 ? -3.863 1.134 -5.489 1.00 89.06 96 LEU A CA 1
ATOM 753 C C . LEU A 1 96 ? -4.998 0.328 -4.848 1.00 89.06 96 LEU A C 1
ATOM 755 O O . LEU A 1 96 ? -5.560 0.762 -3.844 1.00 89.06 96 LEU A O 1
ATOM 759 N N . VAL A 1 97 ? -5.302 -0.870 -5.361 1.00 87.38 97 VAL A N 1
ATOM 760 C CA . VAL A 1 97 ? -6.315 -1.763 -4.771 1.00 87.38 97 VAL A CA 1
ATOM 761 C C . VAL A 1 97 ? -5.935 -2.163 -3.341 1.00 87.38 97 VAL A C 1
ATOM 763 O O . VAL A 1 97 ? -6.772 -2.091 -2.439 1.00 87.38 97 VAL A O 1
ATOM 766 N N . ILE A 1 98 ? -4.671 -2.522 -3.099 1.00 87.56 98 ILE A N 1
ATOM 767 C CA . ILE A 1 98 ? -4.173 -2.865 -1.756 1.00 87.56 98 ILE A CA 1
ATOM 768 C C . ILE A 1 98 ? -4.298 -1.662 -0.810 1.00 87.56 98 ILE A C 1
ATOM 770 O O . ILE A 1 98 ? -4.828 -1.786 0.301 1.00 87.56 98 ILE A O 1
ATOM 774 N N . SER A 1 99 ? -3.866 -0.478 -1.244 1.00 91.31 99 SER A N 1
ATOM 775 C CA . SER A 1 99 ? -3.967 0.753 -0.459 1.00 91.31 99 SER A CA 1
ATOM 776 C C . SER A 1 99 ? -5.426 1.125 -0.169 1.00 91.31 99 SER A C 1
ATOM 778 O O . SER A 1 99 ? -5.771 1.443 0.968 1.00 91.31 99 SER A O 1
ATOM 780 N N . LEU A 1 100 ? -6.333 0.976 -1.135 1.00 89.50 100 LEU A N 1
ATOM 781 C CA . LEU A 1 100 ? -7.761 1.208 -0.924 1.00 89.50 100 LEU A CA 1
ATOM 782 C C . LEU A 1 100 ? -8.333 0.245 0.120 1.00 89.50 100 LEU A C 1
ATOM 784 O O . LEU A 1 100 ? -9.025 0.654 1.054 1.00 89.50 100 LEU A O 1
ATOM 788 N N . CYS A 1 101 ? -8.019 -1.041 0.007 1.00 87.12 101 CYS A N 1
ATOM 789 C CA . CYS A 1 101 ? -8.486 -2.033 0.959 1.00 87.12 101 CYS A CA 1
ATOM 790 C C . CYS A 1 101 ? -7.921 -1.812 2.372 1.00 87.12 101 CYS A C 1
ATOM 792 O O . CYS A 1 101 ? -8.659 -1.981 3.343 1.00 87.12 101 CYS A O 1
ATOM 794 N N . THR A 1 102 ? -6.659 -1.395 2.519 1.00 89.56 102 THR A N 1
ATOM 795 C CA . THR A 1 102 ? -6.090 -1.051 3.837 1.00 89.56 102 THR A CA 1
ATOM 796 C C . THR A 1 102 ? -6.795 0.153 4.466 1.00 89.56 102 THR A C 1
ATOM 798 O O . THR A 1 102 ? -7.134 0.097 5.651 1.00 89.56 102 THR A O 1
ATOM 801 N N . VAL A 1 103 ? -7.149 1.179 3.682 1.00 92.25 103 VAL A N 1
ATOM 802 C CA . VAL A 1 103 ? -8.000 2.291 4.147 1.00 92.25 103 VAL A CA 1
ATOM 803 C C . VAL A 1 103 ? -9.379 1.789 4.584 1.00 92.25 103 VAL A C 1
ATOM 805 O O . VAL A 1 103 ? -9.842 2.128 5.673 1.00 92.25 103 VAL A O 1
ATOM 808 N N . LEU A 1 104 ? -10.036 0.937 3.789 1.00 88.19 104 LEU A N 1
ATOM 809 C CA . LEU A 1 104 ? -11.353 0.382 4.129 1.00 88.19 104 LEU A CA 1
ATOM 810 C C . LEU A 1 104 ? -11.320 -0.457 5.416 1.00 88.19 104 LEU A C 1
ATOM 812 O O . LEU A 1 104 ? -12.251 -0.378 6.227 1.00 88.19 104 LEU A O 1
ATOM 816 N N . LEU A 1 105 ? -10.253 -1.231 5.636 1.00 87.31 105 LEU A N 1
ATOM 817 C CA . LEU A 1 105 ? -10.025 -1.967 6.881 1.00 87.31 105 LEU A CA 1
ATOM 818 C C . LEU A 1 105 ? -9.802 -1.018 8.062 1.00 87.31 105 LEU A C 1
ATOM 820 O O . LEU A 1 105 ? -10.412 -1.214 9.116 1.00 87.31 105 LEU A O 1
ATOM 824 N N . GLY A 1 106 ? -9.006 0.037 7.873 1.00 88.94 106 GLY A N 1
ATOM 825 C CA . GLY A 1 106 ? -8.797 1.102 8.851 1.00 88.94 106 GLY A CA 1
ATOM 826 C C . GLY A 1 106 ? -10.113 1.756 9.276 1.00 88.94 106 GLY A C 1
ATOM 827 O O . GLY A 1 106 ? -10.456 1.736 10.460 1.00 88.94 106 GLY A O 1
ATOM 828 N N . LEU A 1 107 ? -10.922 2.216 8.317 1.00 88.56 107 LEU A N 1
ATOM 829 C CA . LEU A 1 107 ? -12.233 2.833 8.559 1.00 88.56 107 LEU A CA 1
ATOM 830 C C . LEU A 1 107 ? -13.227 1.871 9.225 1.00 88.56 107 LEU A C 1
ATOM 832 O O . LEU A 1 107 ? -14.006 2.269 10.098 1.00 88.56 107 LEU A O 1
ATOM 836 N N . SER A 1 108 ? -13.205 0.595 8.836 1.00 85.38 108 SER A N 1
ATOM 837 C CA . SER A 1 108 ? -14.041 -0.442 9.448 1.00 85.38 108 SER A CA 1
ATOM 838 C C . SER A 1 108 ? -13.631 -0.716 10.896 1.00 85.38 108 SER A C 1
ATOM 840 O O . SER A 1 108 ? -14.500 -0.857 11.759 1.00 85.38 108 SER A O 1
ATOM 842 N N . GLY A 1 109 ? -12.325 -0.730 11.184 1.00 84.69 109 GLY A N 1
ATOM 843 C CA . GLY A 1 109 ? -11.769 -0.844 12.533 1.00 84.69 109 GLY A CA 1
ATOM 844 C C . GLY A 1 109 ? -12.163 0.331 13.429 1.00 84.69 109 GLY A C 1
ATOM 845 O O . GLY A 1 109 ? -12.611 0.119 14.557 1.00 84.69 109 GLY A O 1
ATOM 846 N N . TRP A 1 110 ? -12.114 1.557 12.901 1.00 85.06 110 TRP A N 1
ATOM 847 C CA . TRP A 1 110 ? -12.524 2.762 13.625 1.00 85.06 110 TRP A CA 1
ATOM 848 C C . TRP A 1 110 ? -14.014 2.698 13.979 1.00 85.06 110 TRP A C 1
ATOM 850 O O . TRP A 1 110 ? -14.407 2.869 15.137 1.00 85.06 110 TRP A O 1
ATOM 860 N N . LYS A 1 111 ? -14.869 2.391 12.991 1.00 85.00 111 LYS A N 1
ATOM 861 C CA . LYS A 1 111 ? -16.320 2.245 13.199 1.00 85.00 111 LYS A CA 1
ATOM 862 C C . LYS A 1 111 ? -16.642 1.141 14.209 1.00 85.00 111 LYS A C 1
ATOM 864 O O . LYS A 1 111 ? -17.533 1.330 15.040 1.00 85.00 111 LYS A O 1
ATOM 869 N N . ALA A 1 112 ? -15.927 0.016 14.158 1.00 82.44 112 ALA A N 1
ATOM 870 C CA . ALA A 1 112 ? -16.079 -1.074 15.117 1.00 82.44 112 ALA A CA 1
ATOM 871 C C . ALA A 1 112 ? -15.648 -0.659 16.529 1.00 82.44 112 ALA A C 1
ATOM 873 O O . ALA A 1 112 ? -16.328 -1.003 17.488 1.00 82.44 112 ALA A O 1
ATOM 874 N N . SER A 1 113 ? -14.589 0.142 16.675 1.00 82.62 113 SER A N 1
ATOM 875 C CA . SER A 1 113 ? -14.167 0.624 17.992 1.00 82.62 113 SER A CA 1
ATOM 876 C C . SER A 1 113 ? -15.174 1.576 18.645 1.00 82.62 113 SER A C 1
ATOM 878 O O . SER A 1 113 ? -15.222 1.641 19.874 1.00 82.62 113 SER A O 1
ATOM 880 N N . ASN A 1 114 ? -15.953 2.322 17.859 1.00 81.62 114 ASN A N 1
ATOM 881 C CA . ASN A 1 114 ? -16.948 3.255 18.395 1.00 81.62 114 ASN A 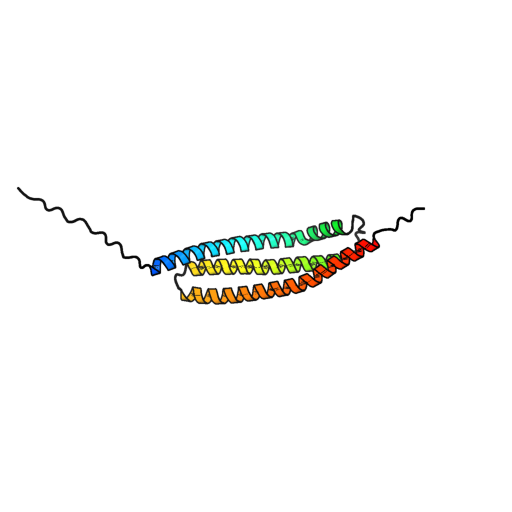CA 1
ATOM 882 C C . ASN A 1 114 ? -18.247 2.558 18.806 1.00 81.62 114 ASN A C 1
ATOM 884 O O . ASN A 1 114 ? -18.916 2.979 19.750 1.00 81.62 114 ASN A O 1
ATOM 888 N N . LYS A 1 115 ? -18.605 1.462 18.136 1.00 78.19 115 LYS A N 1
ATOM 889 C CA . LYS A 1 115 ? -19.751 0.638 18.514 1.00 78.19 115 LYS A CA 1
ATOM 890 C C . LYS A 1 115 ? -19.251 -0.401 19.514 1.00 78.19 115 LYS A C 1
ATOM 892 O O . LYS A 1 115 ? -18.718 -1.416 19.094 1.00 78.19 115 LYS A O 1
ATOM 897 N N . LYS A 1 116 ? -19.442 -0.188 20.823 1.00 73.38 116 LYS A N 1
ATOM 898 C CA . LYS A 1 116 ? -19.084 -1.125 21.922 1.00 73.38 116 LYS A CA 1
ATOM 899 C C . LYS A 1 116 ? -19.825 -2.490 21.872 1.00 73.38 116 LYS A C 1
ATOM 901 O O . LYS A 1 116 ? -20.150 -3.064 22.904 1.00 73.38 116 LYS A O 1
ATOM 906 N N . LYS A 1 117 ? -20.154 -3.005 20.683 1.00 74.62 117 LYS A N 1
ATOM 907 C CA . LYS A 1 117 ? -20.881 -4.250 20.433 1.00 74.62 117 LYS A CA 1
ATOM 908 C C . LYS A 1 117 ? -19.888 -5.336 19.991 1.00 74.62 117 LYS A C 1
ATOM 910 O O . LYS A 1 117 ? -19.451 -5.311 18.838 1.00 74.62 117 LYS A O 1
ATOM 915 N N . PRO A 1 118 ? -19.548 -6.306 20.858 1.00 69.88 118 PRO A N 1
ATOM 916 C CA . PRO A 1 118 ? -18.527 -7.317 20.566 1.00 69.88 118 PRO A CA 1
ATOM 917 C C . PRO A 1 118 ? -18.886 -8.239 19.386 1.00 69.88 118 PRO A C 1
ATOM 919 O O . PRO A 1 118 ? -17.994 -8.735 18.695 1.00 69.88 118 PRO A O 1
ATOM 922 N N . GLU A 1 119 ? -20.176 -8.435 19.099 1.00 77.94 119 GLU A N 1
ATOM 923 C CA . GLU A 1 119 ? -20.633 -9.280 17.986 1.00 77.94 119 GLU A CA 1
ATOM 924 C C . GLU A 1 119 ? -20.273 -8.712 16.607 1.00 77.94 119 GLU A C 1
ATOM 926 O O . GLU A 1 119 ? -19.845 -9.446 15.711 1.00 77.94 119 GLU A O 1
ATOM 931 N N . LEU A 1 120 ? -20.382 -7.389 16.439 1.00 66.06 120 LEU A N 1
ATOM 932 C CA . LEU A 1 120 ? -20.050 -6.724 15.178 1.00 66.06 120 LEU A CA 1
ATOM 933 C C . LEU A 1 120 ? -18.542 -6.777 14.907 1.00 66.06 120 LEU A C 1
ATOM 935 O O . LEU A 1 120 ? -18.128 -6.979 13.764 1.00 66.06 120 LEU A O 1
ATOM 939 N N . THR A 1 121 ? -17.726 -6.674 15.957 1.00 70.06 121 THR A N 1
ATOM 940 C CA . THR A 1 121 ? -16.264 -6.773 15.865 1.00 70.06 121 THR A CA 1
ATOM 941 C C . THR A 1 121 ? -15.824 -8.162 15.405 1.00 70.06 121 THR A C 1
ATOM 943 O O . THR A 1 121 ? -14.993 -8.261 14.504 1.00 70.06 121 THR A O 1
ATOM 946 N N . LYS A 1 122 ? -16.432 -9.240 15.926 1.00 76.19 122 LYS A N 1
ATOM 947 C CA . LYS A 1 122 ? -16.160 -10.615 15.462 1.00 76.19 122 LYS A CA 1
ATOM 948 C C . LYS A 1 122 ? -16.476 -10.797 13.977 1.00 76.19 122 LYS A C 1
ATOM 950 O O . LYS A 1 122 ? -15.671 -11.369 13.241 1.00 76.19 122 LYS A O 1
ATOM 955 N N . ARG A 1 123 ? -17.629 -10.295 13.517 1.00 77.56 123 ARG A N 1
ATOM 956 C CA . ARG A 1 123 ? -18.041 -10.419 12.108 1.00 77.56 123 ARG A CA 1
ATOM 957 C C . ARG A 1 123 ? -17.132 -9.618 11.172 1.00 77.56 123 ARG A C 1
ATOM 959 O O . ARG A 1 123 ? -16.813 -10.098 10.087 1.00 77.56 123 ARG A O 1
ATOM 966 N N . SER A 1 124 ? -16.696 -8.434 11.602 1.00 70.50 124 SER A N 1
ATOM 967 C CA . SER A 1 124 ? -15.749 -7.588 10.865 1.00 70.50 124 SER A CA 1
ATOM 968 C C . SER A 1 124 ? -14.361 -8.231 10.765 1.00 70.50 124 SER A C 1
ATOM 970 O O . SER A 1 124 ? -13.809 -8.335 9.671 1.00 70.50 124 SER A O 1
ATOM 972 N N . LEU A 1 125 ? -13.835 -8.766 11.875 1.00 74.38 125 LEU A N 1
ATOM 973 C CA . LEU A 1 125 ? -12.537 -9.449 11.907 1.00 74.38 125 LEU A CA 1
ATOM 974 C C . LEU A 1 125 ? -12.486 -10.656 10.969 1.00 74.38 125 LEU A C 1
ATOM 976 O O . LEU A 1 125 ? -11.498 -10.831 10.263 1.00 74.38 125 LEU A O 1
ATOM 980 N N . ARG A 1 126 ? -13.559 -11.454 10.901 1.00 78.00 126 ARG A N 1
ATOM 981 C CA . ARG A 1 126 ? -13.612 -12.611 9.996 1.00 78.00 126 ARG A CA 1
ATOM 982 C C . ARG A 1 126 ? -13.521 -12.195 8.526 1.00 78.00 126 ARG A C 1
ATOM 984 O O . ARG A 1 126 ? -12.787 -12.817 7.769 1.00 78.00 126 ARG A O 1
ATOM 991 N N . LYS A 1 127 ? -14.228 -11.131 8.130 1.00 78.44 127 LYS A N 1
ATOM 992 C CA . LYS A 1 127 ? -14.147 -10.587 6.763 1.00 78.44 127 LYS A CA 1
ATOM 993 C C . LYS A 1 127 ? -12.773 -9.984 6.471 1.00 78.44 127 LYS A C 1
ATOM 995 O O . LYS A 1 127 ? -12.245 -10.209 5.391 1.00 78.44 127 LYS A O 1
ATOM 1000 N N . SER A 1 128 ? -12.196 -9.272 7.440 1.00 76.31 128 SER A N 1
ATOM 1001 C CA . SER A 1 128 ? -10.845 -8.710 7.339 1.00 76.31 128 SER A CA 1
ATOM 1002 C C . SER A 1 128 ? -9.793 -9.799 7.127 1.00 76.31 128 SER A C 1
ATOM 1004 O O . SER A 1 128 ? -8.961 -9.681 6.237 1.00 76.31 128 SER A O 1
ATOM 1006 N N . TYR A 1 129 ? -9.884 -10.904 7.872 1.00 81.44 129 TYR A N 1
ATOM 1007 C CA . TYR A 1 129 ? -8.976 -12.037 7.717 1.00 81.44 129 TYR A CA 1
ATOM 1008 C C . TYR A 1 129 ? -9.081 -12.680 6.329 1.00 81.44 129 TYR A C 1
ATOM 1010 O O . TYR A 1 129 ? -8.063 -12.901 5.687 1.00 81.44 129 TYR A O 1
ATOM 1018 N N . VAL A 1 130 ? -10.301 -12.917 5.829 1.00 82.44 130 VAL A N 1
ATOM 1019 C CA . VAL A 1 130 ? -10.501 -13.437 4.463 1.00 82.44 130 VAL A CA 1
ATOM 1020 C C . VAL A 1 130 ? -9.913 -12.481 3.425 1.00 82.44 130 VAL A C 1
ATOM 1022 O O . VAL A 1 130 ? -9.201 -12.923 2.531 1.00 82.44 130 VAL A O 1
ATOM 1025 N N . LEU A 1 131 ? -10.146 -11.174 3.567 1.00 79.62 131 LEU A N 1
ATOM 1026 C CA . LEU A 1 131 ? -9.594 -10.163 2.663 1.00 79.62 131 LEU A CA 1
ATOM 1027 C C . LEU A 1 131 ? -8.057 -10.149 2.688 1.00 79.62 131 LEU A C 1
ATOM 1029 O O . LEU A 1 131 ? -7.424 -10.030 1.645 1.00 79.62 131 LEU A O 1
ATOM 1033 N N . LEU A 1 132 ? -7.460 -10.301 3.871 1.00 79.81 132 LEU A N 1
ATOM 1034 C CA . LEU A 1 132 ? -6.014 -10.350 4.062 1.00 79.81 132 LEU A CA 1
ATOM 1035 C C . LEU A 1 132 ? -5.399 -11.609 3.438 1.00 79.81 132 LEU A C 1
ATOM 1037 O O . LEU A 1 132 ? -4.364 -11.516 2.785 1.00 79.81 132 LEU A O 1
ATOM 1041 N N . VAL A 1 133 ? -6.051 -12.766 3.577 1.00 83.62 133 VAL A N 1
ATOM 1042 C CA . VAL A 1 133 ? -5.632 -14.009 2.908 1.00 83.62 133 VAL A CA 1
ATOM 1043 C C . VAL A 1 133 ? -5.733 -13.864 1.390 1.00 83.62 133 VAL A C 1
ATOM 1045 O O . VAL A 1 133 ? -4.789 -14.210 0.688 1.00 83.62 133 VAL A O 1
ATOM 1048 N N . VAL A 1 134 ? -6.831 -13.302 0.876 1.00 85.19 134 VAL A N 1
ATOM 1049 C CA . VAL A 1 134 ? -6.999 -13.048 -0.565 1.00 85.19 134 VAL A CA 1
ATOM 1050 C C . VAL A 1 134 ? -5.933 -12.080 -1.083 1.00 85.19 134 VAL A C 1
ATOM 1052 O O . VAL A 1 134 ? -5.361 -12.330 -2.140 1.00 85.19 134 VAL A O 1
ATOM 1055 N N . MET A 1 135 ? -5.598 -11.025 -0.334 1.00 79.88 135 MET A N 1
ATOM 1056 C CA . MET A 1 135 ? -4.486 -10.136 -0.688 1.00 79.88 135 MET A CA 1
ATOM 1057 C C . MET A 1 135 ? -3.142 -10.852 -0.706 1.00 79.88 135 MET A C 1
ATOM 1059 O O . MET A 1 135 ? -2.370 -10.643 -1.633 1.00 79.88 135 MET A O 1
ATOM 1063 N N . LEU A 1 136 ? -2.847 -11.680 0.299 1.00 82.38 136 LEU A N 1
ATOM 1064 C CA . LEU A 1 136 ? -1.598 -12.441 0.356 1.00 82.38 136 LEU A CA 1
ATOM 1065 C C . LEU A 1 136 ? -1.475 -13.388 -0.836 1.00 82.38 136 LEU A C 1
ATOM 1067 O O . LEU A 1 136 ? -0.437 -13.403 -1.487 1.00 82.38 136 LEU A O 1
ATOM 1071 N N . LEU A 1 137 ? -2.542 -14.121 -1.162 1.00 85.62 137 LEU A N 1
ATOM 1072 C CA . LEU A 1 137 ? -2.581 -14.991 -2.337 1.00 85.62 137 LEU A CA 1
ATOM 1073 C C . LEU A 1 137 ? -2.415 -14.194 -3.634 1.00 85.62 137 LEU A C 1
ATOM 1075 O O . LEU A 1 137 ? -1.647 -14.601 -4.500 1.00 85.62 137 LEU A O 1
ATOM 1079 N N . GLY A 1 138 ? -3.071 -13.035 -3.743 1.00 82.94 138 GLY A N 1
ATOM 1080 C CA . GLY A 1 138 ? -2.907 -12.123 -4.873 1.00 82.94 138 GLY A CA 1
ATOM 1081 C C . GLY A 1 138 ? -1.473 -11.609 -5.008 1.00 82.94 138 GLY A C 1
ATOM 1082 O O . GLY A 1 138 ? -0.926 -11.617 -6.105 1.00 82.94 138 GLY A O 1
ATOM 1083 N N . MET A 1 139 ? -0.829 -11.233 -3.899 1.00 77.62 139 MET A N 1
ATOM 1084 C CA . MET A 1 139 ? 0.568 -10.797 -3.897 1.00 77.62 139 MET A CA 1
ATOM 1085 C C . MET A 1 139 ? 1.526 -11.933 -4.249 1.00 77.62 139 MET A C 1
ATOM 1087 O O . MET A 1 139 ? 2.463 -11.698 -5.004 1.00 77.62 139 MET A O 1
ATOM 1091 N N . ILE A 1 140 ? 1.302 -13.153 -3.754 1.00 82.75 140 ILE A N 1
ATOM 1092 C CA . ILE A 1 140 ? 2.110 -14.328 -4.114 1.00 82.75 140 ILE A CA 1
ATOM 1093 C C . ILE A 1 140 ? 1.958 -14.631 -5.605 1.00 82.75 140 ILE A C 1
ATOM 1095 O O . ILE A 1 140 ? 2.966 -14.737 -6.295 1.00 82.75 140 ILE A O 1
ATOM 1099 N N . ALA A 1 141 ? 0.727 -14.677 -6.121 1.00 81.88 141 ALA A N 1
ATOM 1100 C CA . ALA A 1 141 ? 0.470 -14.888 -7.543 1.00 81.88 141 ALA A CA 1
ATOM 1101 C C . ALA A 1 141 ? 1.159 -13.814 -8.398 1.00 81.88 141 ALA A C 1
ATOM 1103 O O . ALA A 1 141 ? 1.887 -14.139 -9.332 1.00 81.88 141 ALA A O 1
ATOM 1104 N N . GLN A 1 142 ? 1.020 -12.537 -8.027 1.00 75.50 142 GLN A N 1
ATOM 1105 C CA . GLN A 1 142 ? 1.719 -11.436 -8.690 1.00 75.50 142 GLN A CA 1
ATOM 1106 C C . GLN A 1 142 ? 3.239 -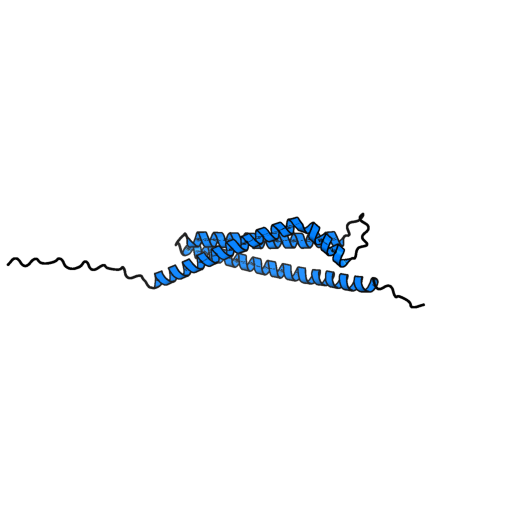11.556 -8.585 1.00 75.50 142 GLN A C 1
ATOM 1108 O O . GLN A 1 142 ? 3.935 -11.202 -9.526 1.00 75.50 142 GLN A O 1
ATOM 1113 N N . SER A 1 143 ? 3.770 -12.032 -7.460 1.00 75.00 143 SER A N 1
ATOM 1114 C CA . SER A 1 143 ? 5.214 -12.196 -7.264 1.00 75.00 143 SER A CA 1
ATOM 1115 C C . SER A 1 143 ? 5.770 -13.335 -8.115 1.00 75.00 143 SER A C 1
ATOM 1117 O O . SER A 1 143 ? 6.862 -13.191 -8.652 1.00 75.00 143 SER A O 1
ATOM 1119 N N . CYS A 1 144 ? 5.010 -14.417 -8.301 1.00 77.69 144 CYS A N 1
ATOM 1120 C CA . CYS A 1 144 ? 5.352 -15.493 -9.229 1.00 77.69 144 CYS A CA 1
ATOM 1121 C C . CYS A 1 144 ? 5.407 -14.982 -10.676 1.00 77.69 144 CYS A C 1
ATOM 1123 O O . CYS A 1 144 ? 6.435 -15.150 -11.322 1.00 77.69 144 CYS A O 1
ATOM 1125 N N . PHE A 1 145 ? 4.374 -14.266 -11.138 1.00 74.75 145 PHE A N 1
ATOM 1126 C CA . PHE A 1 145 ? 4.374 -13.658 -12.478 1.00 74.75 145 PHE A CA 1
ATOM 1127 C C . PHE A 1 145 ? 5.510 -12.640 -12.668 1.00 74.75 145 PHE A C 1
ATOM 1129 O O . PHE A 1 145 ? 6.138 -12.589 -13.721 1.00 74.75 145 PHE A O 1
ATOM 1136 N N . LYS A 1 146 ? 5.817 -11.838 -11.640 1.00 70.25 146 LYS A N 1
ATOM 1137 C CA . LYS A 1 146 ? 6.926 -10.870 -11.682 1.00 70.25 146 LYS A CA 1
ATOM 1138 C C . LYS A 1 146 ? 8.288 -11.538 -11.788 1.00 70.25 146 LYS A C 1
ATOM 1140 O O . LYS A 1 146 ? 9.171 -10.966 -12.413 1.00 70.25 146 LYS A O 1
ATOM 1145 N N . TYR A 1 147 ? 8.484 -12.686 -11.142 1.00 76.44 147 TYR A N 1
ATOM 1146 C CA . TYR A 1 147 ? 9.790 -13.339 -11.116 1.00 76.44 147 TYR A CA 1
ATOM 1147 C C . TYR A 1 147 ? 10.194 -13.823 -12.510 1.00 76.44 147 TYR A C 1
ATOM 1149 O O . TYR A 1 147 ? 11.328 -13.589 -12.917 1.00 76.44 147 TYR A O 1
ATOM 1157 N N . GLU A 1 148 ? 9.254 -14.401 -13.260 1.00 74.38 148 GLU A N 1
ATOM 1158 C CA . GLU A 1 148 ? 9.475 -14.777 -14.663 1.00 74.38 148 GLU A CA 1
ATOM 1159 C C . GLU A 1 148 ? 9.798 -13.545 -15.514 1.00 74.38 148 GLU A C 1
ATOM 1161 O O . GLU A 1 148 ? 10.815 -13.501 -16.199 1.00 74.38 148 GLU A O 1
ATOM 1166 N N . MET A 1 149 ? 9.010 -12.480 -15.369 1.00 69.12 149 MET A N 1
ATOM 1167 C CA . MET A 1 149 ? 9.171 -11.287 -16.195 1.00 69.12 149 MET A CA 1
ATOM 1168 C C . MET A 1 149 ? 10.460 -10.497 -15.900 1.00 69.12 149 MET A C 1
ATOM 1170 O O . MET A 1 149 ? 11.106 -9.980 -16.808 1.00 69.12 149 MET A O 1
ATOM 1174 N N . ILE A 1 150 ? 10.866 -10.403 -14.628 1.00 70.88 150 ILE A N 1
ATOM 1175 C CA . ILE A 1 150 ? 12.143 -9.785 -14.239 1.00 70.88 150 ILE A CA 1
ATOM 1176 C C . ILE A 1 150 ? 13.309 -10.623 -14.758 1.00 70.88 150 ILE A C 1
ATOM 1178 O O . ILE A 1 150 ? 14.304 -10.052 -15.198 1.00 70.88 150 ILE A O 1
ATOM 1182 N N . GLN A 1 151 ? 13.204 -11.954 -14.725 1.00 78.31 151 GLN A N 1
ATOM 1183 C CA . GLN A 1 151 ? 14.226 -12.810 -15.318 1.00 78.31 151 GLN A CA 1
ATOM 1184 C C . GLN A 1 151 ? 14.346 -12.586 -16.824 1.00 78.31 151 GLN A C 1
ATOM 1186 O O . GLN A 1 151 ? 15.471 -12.497 -17.312 1.00 78.31 151 GLN A O 1
ATOM 1191 N N . ASP A 1 152 ? 13.233 -12.413 -17.535 1.00 75.50 152 ASP A N 1
ATOM 1192 C CA . ASP A 1 152 ? 13.248 -12.108 -18.967 1.00 75.50 152 ASP A CA 1
ATOM 1193 C C . ASP A 1 152 ? 13.878 -10.742 -19.262 1.00 75.50 152 ASP A C 1
ATOM 1195 O O . ASP A 1 152 ? 14.735 -10.650 -20.139 1.00 75.50 152 ASP A O 1
ATOM 1199 N N . ILE A 1 153 ? 13.561 -9.701 -18.479 1.00 70.38 153 ILE A N 1
ATOM 1200 C CA . ILE A 1 153 ? 14.218 -8.386 -18.598 1.00 70.38 153 ILE A CA 1
ATOM 1201 C C . ILE A 1 153 ? 15.719 -8.498 -18.314 1.00 70.38 153 ILE A C 1
ATOM 1203 O O . ILE A 1 153 ? 16.535 -7.941 -19.046 1.00 70.38 153 ILE A O 1
ATOM 1207 N N . PHE A 1 154 ? 16.108 -9.211 -17.256 1.00 75.00 154 PHE A N 1
ATOM 1208 C CA . PHE A 1 154 ? 17.514 -9.349 -16.879 1.00 75.00 154 PHE A CA 1
ATOM 1209 C C . PHE A 1 154 ? 18.301 -10.140 -17.928 1.00 75.00 154 PHE A C 1
ATOM 1211 O O . PHE A 1 154 ? 19.458 -9.832 -18.214 1.00 75.00 154 PHE A O 1
ATOM 1218 N N . LYS A 1 155 ? 17.665 -11.150 -18.526 1.00 78.06 155 LYS A N 1
ATOM 1219 C CA . LYS A 1 155 ? 18.219 -11.921 -19.636 1.00 78.06 155 LYS A CA 1
ATOM 1220 C C . LYS A 1 155 ? 18.358 -11.054 -20.887 1.00 78.06 155 LYS A C 1
ATOM 1222 O O . LYS A 1 155 ? 19.437 -11.027 -21.463 1.00 78.06 155 LYS A O 1
ATOM 1227 N N . PHE A 1 156 ? 17.335 -10.271 -21.224 1.00 70.50 156 PHE A N 1
ATOM 1228 C CA . PHE A 1 156 ? 17.371 -9.323 -22.335 1.00 70.50 156 PHE A CA 1
ATOM 1229 C C . PHE A 1 156 ? 18.496 -8.290 -22.175 1.00 70.50 156 PHE A C 1
ATOM 1231 O O . PHE A 1 156 ? 19.308 -8.122 -23.078 1.00 70.50 156 PHE A O 1
ATOM 1238 N N . ALA A 1 157 ? 18.618 -7.665 -21.000 1.00 69.94 157 ALA A N 1
ATOM 1239 C CA . ALA A 1 157 ? 19.688 -6.709 -20.712 1.00 69.94 157 ALA A CA 1
ATOM 1240 C C . ALA A 1 157 ? 21.084 -7.348 -20.821 1.00 69.94 157 ALA A C 1
ATOM 1242 O O . ALA A 1 157 ? 22.025 -6.731 -21.324 1.00 69.94 157 ALA A O 1
ATOM 1243 N N . LYS A 1 158 ? 21.221 -8.603 -20.376 1.00 77.62 158 LYS A N 1
ATOM 1244 C CA . LYS A 1 158 ? 22.467 -9.365 -20.498 1.00 77.62 158 LYS A CA 1
ATOM 1245 C C . LYS A 1 158 ? 22.820 -9.677 -21.954 1.00 77.62 158 LYS A C 1
ATOM 1247 O O . LYS A 1 158 ? 24.003 -9.659 -22.287 1.00 77.62 158 LYS A O 1
ATOM 1252 N N . ASP A 1 159 ? 21.827 -9.965 -22.789 1.00 76.38 159 ASP A N 1
ATOM 1253 C CA . ASP A 1 159 ? 22.028 -10.270 -24.205 1.00 76.38 159 ASP A CA 1
ATOM 1254 C C . ASP A 1 159 ? 22.356 -8.991 -25.000 1.00 76.38 159 ASP A C 1
ATOM 1256 O O . ASP A 1 159 ? 23.364 -8.964 -25.703 1.00 76.38 159 ASP A O 1
ATOM 1260 N N . SER A 1 160 ? 21.655 -7.873 -24.768 1.00 68.38 160 SER A N 1
ATOM 1261 C CA . SER A 1 160 ? 21.991 -6.574 -25.383 1.00 68.38 160 SER A CA 1
ATOM 1262 C C . SER A 1 160 ? 23.389 -6.062 -25.013 1.00 68.38 160 SER A C 1
ATOM 1264 O O . SER A 1 160 ? 24.055 -5.434 -25.833 1.00 68.38 160 SER A O 1
ATOM 1266 N N . SER A 1 161 ? 23.879 -6.358 -23.804 1.00 72.81 161 SER A N 1
ATOM 1267 C CA . SER A 1 161 ? 25.246 -5.999 -23.400 1.00 72.81 161 SER A CA 1
ATOM 1268 C C . SER A 1 161 ? 26.332 -6.775 -24.153 1.00 72.81 161 SER A C 1
ATOM 1270 O O . SER A 1 161 ? 27.481 -6.334 -24.149 1.00 72.81 161 SER A O 1
ATOM 1272 N N . LYS A 1 162 ? 26.019 -7.935 -24.742 1.00 71.25 162 LYS A N 1
ATOM 1273 C CA . LYS A 1 162 ? 26.995 -8.734 -25.494 1.00 71.25 162 LYS A CA 1
ATOM 1274 C C . LYS A 1 162 ? 27.129 -8.280 -26.941 1.00 71.25 162 LYS A C 1
ATOM 1276 O O . LYS A 1 162 ? 28.237 -8.311 -27.462 1.00 71.25 162 LYS A O 1
ATOM 1281 N N . ASP A 1 163 ? 26.038 -7.822 -27.546 1.00 68.38 163 ASP A N 1
ATOM 1282 C CA . ASP A 1 163 ? 26.022 -7.407 -28.953 1.00 68.38 163 ASP A CA 1
ATOM 1283 C C . ASP A 1 163 ? 26.551 -5.972 -29.159 1.00 68.38 163 ASP A C 1
ATOM 1285 O O . ASP A 1 163 ? 26.929 -5.599 -30.266 1.00 68.38 163 ASP A O 1
ATOM 1289 N N . GLY A 1 164 ? 26.619 -5.170 -28.088 1.00 57.19 164 GLY A N 1
ATOM 1290 C CA . GLY A 1 164 ? 27.092 -3.780 -28.108 1.00 57.19 164 GLY A CA 1
ATOM 1291 C C . GLY A 1 164 ? 28.588 -3.572 -27.848 1.00 57.19 164 GLY A C 1
ATOM 1292 O O . GLY A 1 164 ? 29.006 -2.424 -27.712 1.00 57.19 164 GLY A O 1
ATOM 1293 N N . LEU A 1 165 ? 29.402 -4.631 -27.746 1.00 49.53 165 LEU A N 1
ATOM 1294 C CA . LEU A 1 165 ? 30.860 -4.488 -27.697 1.00 49.53 165 LEU A CA 1
ATOM 1295 C C . LEU A 1 165 ? 31.401 -4.650 -29.128 1.00 49.53 165 LEU A C 1
ATOM 1297 O O . LEU A 1 165 ? 31.662 -5.783 -29.536 1.00 49.53 165 LEU A O 1
ATOM 1301 N N . PRO A 1 166 ? 31.545 -3.570 -29.927 1.00 51.78 166 PRO A N 1
ATOM 1302 C CA . PRO A 1 166 ? 32.264 -3.675 -31.182 1.00 51.78 166 PRO A CA 1
ATOM 1303 C C . PRO A 1 166 ? 33.661 -4.180 -30.843 1.00 51.78 166 PRO A C 1
ATOM 1305 O O . PRO A 1 166 ? 34.380 -3.584 -30.036 1.00 51.78 166 PRO A O 1
ATOM 1308 N N . GLU A 1 167 ? 34.005 -5.325 -31.416 1.00 53.50 167 GLU A N 1
ATOM 1309 C CA . GLU A 1 167 ? 35.343 -5.877 -31.382 1.00 53.50 167 GLU A CA 1
ATOM 1310 C C . GLU A 1 167 ? 36.253 -4.813 -32.001 1.00 53.50 167 GLU A C 1
ATOM 1312 O O . GLU A 1 167 ? 36.311 -4.647 -33.218 1.00 53.50 167 GLU A O 1
ATOM 1317 N N . VAL A 1 168 ? 36.893 -4.001 -31.153 1.00 51.84 168 VAL A N 1
ATOM 1318 C CA . VAL A 1 168 ? 37.970 -3.105 -31.565 1.00 51.84 168 VAL A CA 1
ATOM 1319 C C . VAL A 1 168 ? 39.121 -4.029 -31.938 1.00 51.84 168 VAL A C 1
ATOM 1321 O O . VAL A 1 168 ? 40.011 -4.313 -31.138 1.00 51.84 168 VAL A O 1
ATOM 1324 N N . THR A 1 169 ? 39.050 -4.577 -33.149 1.00 50.44 169 THR A N 1
ATOM 1325 C CA . THR A 1 169 ? 40.163 -5.210 -33.834 1.00 50.44 169 THR A CA 1
ATOM 1326 C C . THR A 1 169 ? 41.250 -4.158 -33.932 1.00 50.44 169 THR A C 1
ATOM 1328 O O . THR A 1 169 ? 41.164 -3.235 -34.741 1.00 50.44 169 THR A O 1
ATOM 1331 N N . ALA A 1 170 ? 42.233 -4.272 -33.044 1.00 53.47 170 ALA A N 1
ATOM 1332 C CA . ALA A 1 170 ? 43.478 -3.538 -33.119 1.00 53.47 170 ALA A CA 1
ATOM 1333 C C . ALA A 1 170 ? 44.148 -3.883 -34.458 1.00 53.47 170 ALA A C 1
ATOM 1335 O O . ALA A 1 170 ? 44.653 -4.994 -34.629 1.00 53.47 170 ALA A O 1
ATOM 1336 N N . GLN A 1 171 ? 44.081 -2.952 -35.409 1.00 52.88 171 GLN A N 1
ATOM 1337 C CA . GLN A 1 171 ? 44.967 -2.892 -36.569 1.00 52.88 171 GLN A CA 1
ATOM 1338 C C . GLN A 1 171 ? 46.039 -1.839 -36.319 1.00 52.88 171 GLN A C 1
ATOM 1340 O O . GLN A 1 171 ? 45.691 -0.769 -35.768 1.00 52.88 171 GLN A O 1
#

Sequence (171 aa):
LKISRMPPPAVIFLPAVDPRQKKVDTAATRLKCTSITLTVFGFFGLVVTTLISLFTREIVEVFDTAVKGKEHDTENLSRNEFDLYDVIKNLCFSSLVISLCTVLLGLSGWKASNKKKPELTKRSLRKSYVLLVVMLLGMIAQSCFKYEMIQDIFKFAKDSSKDGLPEVTAQ

Solvent-accessible surface area (backbone atoms only — not comparable to full-atom values): 9779 Å² total; per-residue (Å²): 136,85,83,79,79,76,78,79,81,84,79,82,79,72,78,83,75,55,72,68,55,59,54,51,53,54,51,47,52,51,46,44,53,52,16,48,52,34,28,54,51,14,48,50,43,36,53,53,33,50,51,49,60,72,45,44,63,61,51,49,52,55,48,50,49,70,72,70,44,92,83,67,78,87,85,63,87,51,72,66,58,55,54,51,50,52,50,53,49,52,51,31,51,54,50,34,52,52,15,50,50,36,26,52,50,11,54,51,41,43,56,41,60,72,46,90,49,70,70,60,45,54,58,49,50,55,54,50,50,52,51,52,52,52,48,51,51,50,50,49,55,51,48,54,58,46,52,57,52,51,49,51,52,54,49,48,56,55,52,56,62,62,75,68,58,75,79,78,74,87,123

Mean predicted aligned error: 11.38 Å

Foldseek 3Di:
DDPDDDDDDDDPPDPPDDVVVVVVVVVLVVLLVVLVVLQVVLVVLLVVLVVCLVCVLVVLVVVCCVQPPDDDDPPDDDPVSVVSSVLSNVVSVLSNVVSVVSNVLSVLSNVVSVPPDVVSVVVSVVVVVVVVVVNVVVVVVVVVVVVVVVVVVVVVSVVVVVVPPPPPPDD

Radius of gyration: 30.54 Å; Cα contacts (8 Å, |Δi|>4): 71; chains: 1; bounding box: 69×38×114 Å